Protein AF-A0AAE1K941-F1 (afdb_monomer_lite)

Secondary structure (DSSP, 8-state):
--------------------S------PPPHHHHHHH-TT----------S-HHHHHHHHHHH--S--EEE----SS--HHHHHHHHHHHHHHHHTTPEEEEES-TTHHHHHHHHHHTTT-GGGEEEE--

Structure (mmCIF, N/CA/C/O backbone):
data_AF-A0AAE1K941-F1
#
_entry.id   AF-A0AAE1K941-F1
#
loop_
_atom_site.group_PDB
_atom_site.id
_atom_site.type_symbol
_atom_site.label_atom_id
_atom_site.label_alt_id
_atom_site.label_comp_id
_atom_site.label_asym_id
_atom_site.label_entity_id
_atom_site.label_seq_id
_atom_site.pdbx_PDB_ins_code
_atom_site.Cartn_x
_atom_site.Cartn_y
_atom_site.Cartn_z
_atom_site.occupancy
_atom_site.B_iso_or_equiv
_atom_site.auth_seq_id
_atom_site.auth_comp_id
_atom_site.auth_asym_id
_atom_site.auth_atom_id
_atom_site.pdbx_PDB_model_num
ATOM 1 N N . MET A 1 1 ? -28.871 92.073 0.047 1.00 43.16 1 MET A N 1
ATOM 2 C CA . MET A 1 1 ? -28.233 91.173 -0.943 1.00 43.16 1 MET A CA 1
ATOM 3 C C . MET A 1 1 ? -26.778 90.947 -0.542 1.00 43.16 1 MET A C 1
ATOM 5 O O . MET A 1 1 ? -26.104 91.928 -0.266 1.00 43.16 1 MET A O 1
ATOM 9 N N . ARG A 1 2 ? -26.334 89.678 -0.524 1.00 42.19 2 ARG A N 1
ATOM 10 C CA . ARG A 1 2 ? -25.015 89.143 -0.101 1.00 42.19 2 ARG A CA 1
ATOM 11 C C . ARG A 1 2 ? -24.672 89.184 1.396 1.00 42.19 2 ARG A C 1
ATOM 13 O O . ARG A 1 2 ? -24.664 90.246 2.006 1.00 42.19 2 ARG A O 1
ATOM 20 N N . ARG A 1 3 ? -24.312 87.999 1.903 1.00 35.25 3 ARG A N 1
ATOM 21 C CA . ARG A 1 3 ? -23.377 87.612 2.989 1.00 35.25 3 ARG A CA 1
ATOM 22 C C . ARG A 1 3 ? -23.740 86.161 3.337 1.00 35.25 3 ARG A C 1
ATOM 24 O O . ARG A 1 3 ? -24.915 85.836 3.295 1.00 35.25 3 ARG A O 1
ATOM 31 N N . HIS A 1 4 ? -22.879 85.230 3.695 1.00 41.41 4 HIS A N 1
ATOM 32 C CA . HIS A 1 4 ? -21.437 85.027 3.687 1.00 41.41 4 HIS A CA 1
ATOM 33 C C . HIS A 1 4 ? -21.342 83.511 3.966 1.00 41.41 4 HIS A C 1
ATOM 35 O O . HIS A 1 4 ? -22.164 82.988 4.718 1.00 41.41 4 HIS A O 1
ATOM 41 N N . GLN A 1 5 ? -20.438 82.786 3.313 1.00 44.25 5 GLN A N 1
ATOM 42 C CA . GLN A 1 5 ? -20.198 81.381 3.651 1.00 44.25 5 GLN A CA 1
ATOM 43 C C . GLN A 1 5 ? -19.619 81.300 5.067 1.00 44.25 5 GLN A C 1
ATOM 45 O O . GLN A 1 5 ? -18.664 82.019 5.349 1.00 44.25 5 GLN A O 1
ATOM 50 N N . ASP A 1 6 ? -20.153 80.398 5.892 1.00 35.78 6 ASP A N 1
ATOM 51 C CA . ASP A 1 6 ? -19.529 79.933 7.131 1.00 35.78 6 ASP A CA 1
ATOM 52 C C . ASP A 1 6 ? -19.632 78.403 7.207 1.00 35.78 6 ASP A C 1
ATOM 54 O O . ASP A 1 6 ? -20.709 77.815 7.096 1.00 35.78 6 ASP A O 1
ATOM 58 N N . LYS A 1 7 ? -18.473 77.754 7.365 1.00 44.91 7 LYS A N 1
ATOM 59 C CA . LYS A 1 7 ? -18.355 76.330 7.706 1.00 44.91 7 LYS A CA 1
ATOM 60 C C . LYS A 1 7 ? -18.915 76.092 9.112 1.00 44.91 7 LYS A C 1
ATOM 62 O O . LYS A 1 7 ? -18.661 76.907 9.997 1.00 44.91 7 LYS A O 1
ATOM 67 N N . PRO A 1 8 ? -19.429 74.884 9.381 1.00 42.59 8 PRO A N 1
ATOM 68 C CA . PRO A 1 8 ? -19.223 74.289 10.690 1.00 42.59 8 PRO A CA 1
ATOM 69 C C . PRO A 1 8 ? -18.531 72.928 10.583 1.00 42.59 8 PRO A C 1
ATOM 71 O O . PRO A 1 8 ? -18.987 71.995 9.930 1.00 42.59 8 PRO A O 1
ATOM 74 N N . SER A 1 9 ? -17.402 72.838 11.282 1.00 42.09 9 SER A N 1
ATOM 75 C CA . SER A 1 9 ? -16.828 71.593 11.783 1.00 42.09 9 SER A CA 1
ATOM 76 C C . SER A 1 9 ? -17.785 70.983 12.807 1.00 42.09 9 SER A C 1
ATOM 78 O O . SER A 1 9 ? -18.203 71.713 13.708 1.00 42.09 9 SER A O 1
ATOM 80 N N . ARG A 1 10 ? -18.087 69.677 12.712 1.00 37.50 10 ARG A N 1
ATOM 81 C CA . ARG A 1 10 ? -18.097 68.755 13.866 1.00 37.50 10 ARG A CA 1
ATOM 82 C C . ARG A 1 10 ? -18.540 67.326 13.523 1.00 37.50 10 ARG A C 1
ATOM 84 O O . ARG A 1 10 ? -19.618 67.107 12.993 1.00 37.50 10 ARG A O 1
ATOM 91 N N . ARG A 1 11 ? -17.726 66.413 14.062 1.00 35.03 11 ARG A N 1
ATOM 92 C CA . ARG A 1 11 ? -18.077 65.157 14.740 1.00 35.03 11 ARG A CA 1
ATOM 93 C C . ARG A 1 11 ? -18.290 63.906 13.880 1.00 35.03 11 ARG A C 1
ATOM 95 O O . ARG A 1 11 ? -19.308 63.687 13.243 1.00 35.03 11 ARG A O 1
ATOM 102 N N . MET A 1 12 ? -17.257 63.078 13.968 1.00 44.41 12 MET A N 1
ATOM 103 C CA . MET A 1 12 ? -17.153 61.683 13.578 1.00 44.41 12 MET A CA 1
ATOM 104 C C . MET A 1 12 ? -17.991 60.842 14.546 1.00 44.41 12 MET A C 1
ATOM 106 O O . MET A 1 12 ? -17.542 60.595 15.653 1.00 44.41 12 MET A O 1
ATOM 110 N N . GLU A 1 13 ? -19.211 60.479 14.165 1.00 39.69 13 GLU A N 1
ATOM 111 C CA . GLU A 1 13 ? -20.088 59.544 14.885 1.00 39.69 13 GLU A CA 1
ATOM 112 C C . GLU A 1 13 ? -21.180 59.110 13.890 1.00 39.69 13 GLU A C 1
ATOM 114 O O . GLU A 1 13 ? -22.054 59.907 13.562 1.00 39.69 13 GLU A O 1
ATOM 119 N N . ASN A 1 14 ? -21.038 57.902 13.326 1.00 36.97 14 ASN A N 1
ATOM 120 C CA . ASN A 1 14 ? -22.095 56.997 12.827 1.00 36.97 14 ASN A CA 1
ATOM 121 C C . ASN A 1 14 ? -21.535 56.025 11.776 1.00 36.97 14 ASN A C 1
ATOM 123 O O . ASN A 1 14 ? -21.852 56.093 10.593 1.00 36.97 14 ASN A O 1
ATOM 127 N N . VAL A 1 15 ? -20.718 55.077 12.238 1.00 36.75 15 VAL A N 1
ATOM 128 C CA . VAL A 1 15 ? -20.588 53.756 11.599 1.00 36.75 15 VAL A CA 1
ATOM 129 C C . VAL A 1 15 ? -20.836 52.710 12.686 1.00 36.75 15 VAL A C 1
ATOM 131 O O . VAL A 1 15 ? -19.992 51.891 13.020 1.00 36.75 15 VAL A O 1
ATOM 134 N N . VAL A 1 16 ? -21.996 52.816 13.330 1.00 42.72 16 VAL A N 1
ATOM 135 C CA . VAL A 1 16 ? -22.548 51.784 14.209 1.00 42.72 16 VAL A CA 1
ATOM 136 C C . VAL A 1 16 ? -23.970 51.583 13.732 1.00 42.72 16 VAL A C 1
ATOM 138 O O . VAL A 1 16 ? -24.828 52.400 14.039 1.00 42.72 16 VAL A O 1
ATOM 141 N N . SER A 1 17 ? -24.174 50.571 12.891 1.00 40.84 17 SER A N 1
ATOM 142 C CA . SER A 1 17 ? -25.454 49.883 12.663 1.00 40.84 17 SER A CA 1
ATOM 143 C C . SER A 1 17 ? -25.403 49.163 11.318 1.00 40.84 17 SER A C 1
ATOM 145 O O . SER A 1 17 ? -26.001 49.626 10.348 1.00 40.84 17 SER A O 1
ATOM 147 N N . MET A 1 18 ? -24.698 48.031 11.247 1.00 35.81 18 MET A N 1
ATOM 148 C CA . MET A 1 18 ? -25.040 47.003 10.257 1.00 35.81 18 MET A CA 1
ATOM 149 C C . MET A 1 18 ? -24.426 45.635 10.572 1.00 35.81 18 MET A C 1
ATOM 151 O O . MET A 1 18 ? -23.920 44.972 9.685 1.00 35.81 18 MET A O 1
ATOM 155 N N . PHE A 1 19 ? -24.471 45.188 11.827 1.00 35.81 19 PHE A N 1
ATOM 156 C CA . PHE A 1 19 ? -24.254 43.769 12.118 1.00 35.81 19 PHE A CA 1
ATOM 157 C C . PHE A 1 19 ? -25.244 43.324 13.180 1.00 35.81 19 PHE A C 1
ATOM 159 O O . PHE A 1 19 ? -25.046 43.509 14.376 1.00 35.81 19 PHE A O 1
ATOM 166 N N . GLY A 1 20 ? -26.353 42.789 12.695 1.00 36.34 20 GLY A N 1
ATOM 167 C CA . GLY A 1 20 ? -27.282 41.997 13.470 1.00 36.34 20 GLY A CA 1
ATOM 168 C C . GLY A 1 20 ? -27.936 41.023 12.511 1.00 36.34 20 GLY A C 1
ATOM 169 O O . GLY A 1 20 ? -28.738 41.462 11.696 1.00 36.34 20 GLY A O 1
ATOM 170 N N . SER A 1 21 ? -27.513 39.759 12.576 1.00 39.59 21 SER A N 1
ATOM 171 C CA . SER A 1 21 ? -28.349 38.567 12.398 1.00 39.59 21 SER A CA 1
ATOM 172 C C . SER A 1 21 ? -27.489 37.309 12.568 1.00 39.59 21 SER A C 1
ATOM 174 O O . SER A 1 21 ? -26.814 36.882 11.641 1.00 39.59 21 SER A O 1
ATOM 176 N N . ASP A 1 22 ? -27.526 36.765 13.785 1.00 45.25 22 ASP A N 1
ATOM 177 C CA . ASP A 1 22 ? -27.452 35.342 14.136 1.00 45.25 22 ASP A CA 1
ATOM 178 C C . ASP A 1 22 ? -26.503 34.454 13.325 1.00 45.25 22 ASP A C 1
ATOM 180 O O . ASP A 1 22 ? -26.904 33.546 12.597 1.00 45.25 22 ASP A O 1
ATOM 184 N N . GLU A 1 23 ? -25.211 34.652 13.548 1.00 45.09 23 GLU A N 1
ATOM 185 C CA . GLU A 1 23 ? -24.201 33.660 13.209 1.00 45.09 23 GLU A CA 1
ATOM 186 C C . GLU A 1 23 ? -24.122 32.684 14.386 1.00 45.09 23 GLU A C 1
ATOM 188 O O . GLU A 1 23 ? -23.398 32.912 15.358 1.00 45.09 23 GLU A O 1
ATOM 193 N N . VAL A 1 24 ? -24.890 31.591 14.334 1.00 49.41 24 VAL A N 1
ATOM 194 C CA . VAL A 1 24 ? -24.575 30.404 15.142 1.00 49.41 24 VAL A CA 1
ATOM 195 C C . VAL A 1 24 ? -23.255 29.870 14.590 1.00 49.41 24 VAL A C 1
ATOM 197 O O . VAL A 1 24 ? -23.219 29.052 13.673 1.00 49.41 24 VAL A O 1
ATOM 200 N N . GLY A 1 25 ? -22.162 30.456 15.074 1.00 45.06 25 GLY A N 1
ATOM 201 C CA . GLY A 1 25 ? -20.814 30.207 14.603 1.00 45.06 25 GLY A CA 1
ATOM 202 C C . GLY A 1 25 ? -20.436 28.760 14.858 1.00 45.06 25 GLY A C 1
ATOM 203 O O . GLY A 1 25 ? -20.196 28.364 15.997 1.00 45.06 25 GLY A O 1
ATOM 204 N N . ILE A 1 26 ? -20.345 27.974 13.790 1.00 55.41 26 ILE A N 1
ATOM 205 C CA . ILE A 1 26 ? -19.620 26.709 13.818 1.00 55.41 26 ILE A CA 1
ATOM 206 C C . ILE A 1 26 ? -18.141 27.084 13.964 1.00 55.41 26 ILE A C 1
ATOM 208 O O . ILE A 1 26 ? -17.462 27.398 12.986 1.00 55.41 26 ILE A O 1
ATOM 212 N N . GLN A 1 27 ? -17.650 27.135 15.203 1.00 53.19 27 GLN A N 1
ATOM 213 C CA . GLN A 1 27 ? -16.229 27.316 15.475 1.00 53.19 27 GLN A CA 1
ATOM 214 C C . GLN A 1 27 ? -15.507 26.019 15.130 1.00 53.19 27 GLN A C 1
ATOM 216 O O . GLN A 1 27 ? -15.572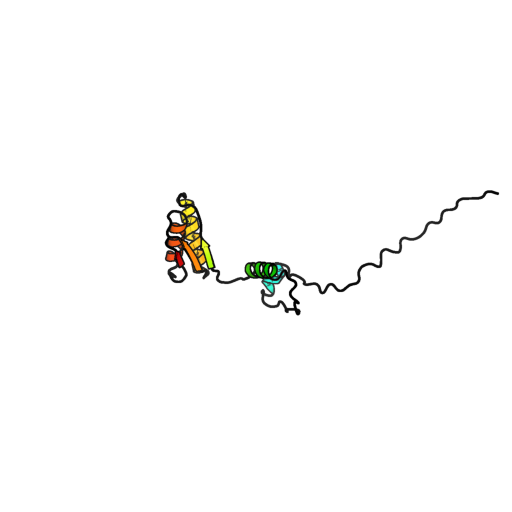 25.038 15.864 1.00 53.19 27 GLN A O 1
ATOM 221 N N . ILE A 1 28 ? -14.826 26.020 13.984 1.00 58.84 28 ILE A N 1
ATOM 222 C CA . ILE A 1 28 ? -13.925 24.934 13.613 1.00 58.84 28 ILE A CA 1
ATOM 223 C C . ILE A 1 28 ? -12.733 24.993 14.577 1.00 58.84 28 ILE A C 1
ATOM 225 O O . ILE A 1 28 ? -12.037 26.017 14.604 1.00 58.84 28 ILE A O 1
ATOM 229 N N . PRO A 1 29 ? -12.486 23.938 15.372 1.00 62.56 29 PRO A N 1
ATOM 230 C CA . PRO A 1 29 ? -11.378 23.930 16.307 1.00 62.56 29 PRO A CA 1
ATOM 231 C C . PRO A 1 29 ? -10.060 24.035 15.545 1.00 62.56 29 PRO A C 1
ATOM 233 O O . PRO A 1 29 ? -9.849 23.432 14.489 1.00 62.56 29 PRO A O 1
ATOM 236 N N . THR A 1 30 ? -9.149 24.823 16.097 1.00 73.19 30 THR A N 1
ATOM 237 C CA . THR A 1 30 ? -7.793 24.937 15.561 1.00 73.19 30 THR A CA 1
ATOM 238 C C . THR A 1 30 ? -7.059 23.600 15.693 1.00 73.19 30 THR A C 1
ATOM 240 O O . THR A 1 30 ? -7.356 22.799 16.582 1.00 73.19 30 THR A O 1
ATOM 243 N N . GLN A 1 31 ? -6.058 23.347 14.838 1.00 60.16 31 GLN A N 1
ATOM 244 C CA . GLN A 1 31 ? -5.297 22.087 14.885 1.00 60.16 31 GLN A CA 1
ATOM 245 C C . GLN A 1 31 ? -4.732 21.795 16.285 1.00 60.16 31 GLN A C 1
ATOM 247 O O . GLN A 1 31 ? -4.738 20.644 16.711 1.00 60.16 31 GLN A O 1
ATOM 252 N N . ALA A 1 32 ? -4.327 22.826 17.035 1.00 61.94 32 ALA A N 1
ATOM 253 C CA . ALA A 1 32 ? -3.851 22.673 18.409 1.00 61.94 32 ALA A CA 1
ATOM 254 C C . ALA A 1 32 ? -4.941 22.170 19.378 1.00 61.94 32 ALA A C 1
ATOM 256 O O . ALA A 1 32 ? -4.649 21.342 20.236 1.00 61.94 32 ALA A O 1
ATOM 257 N N . GLN A 1 33 ? -6.191 22.618 19.221 1.00 53.28 33 GLN A N 1
ATOM 258 C CA . GLN A 1 33 ? -7.323 22.195 20.058 1.00 53.28 33 GLN A CA 1
ATOM 259 C C . GLN A 1 33 ? -7.725 20.743 19.768 1.00 53.28 33 GLN A C 1
ATOM 261 O O . GLN A 1 33 ? -7.926 19.962 20.694 1.00 53.28 33 GLN A O 1
ATOM 266 N N . SER A 1 34 ? -7.705 20.334 18.494 1.00 62.84 34 SER A N 1
ATOM 267 C CA . SER A 1 34 ? -8.053 18.961 18.088 1.00 62.84 34 SER A CA 1
ATOM 268 C C . SER A 1 34 ? -7.129 17.875 18.664 1.00 62.84 34 SER A C 1
ATOM 270 O O . SER A 1 34 ? -7.550 16.734 18.845 1.00 62.84 34 SER A O 1
ATOM 272 N N . VAL A 1 35 ? -5.876 18.231 18.970 1.00 62.31 35 VAL A N 1
ATOM 273 C CA . VAL A 1 35 ? -4.867 17.320 19.535 1.00 62.31 35 VAL A CA 1
ATOM 274 C C . VAL A 1 35 ? -5.031 17.157 21.049 1.00 62.31 35 VAL A C 1
ATOM 276 O O . VAL A 1 35 ? -4.713 16.097 21.580 1.00 62.31 35 VAL A O 1
ATOM 279 N N . VAL A 1 36 ? -5.517 18.190 21.744 1.00 60.12 36 VAL A N 1
ATOM 280 C CA . VAL A 1 36 ? -5.644 18.205 23.212 1.00 60.12 36 VAL A CA 1
ATOM 281 C C . VAL A 1 36 ? -6.967 17.600 23.674 1.00 60.12 36 VAL A C 1
ATOM 283 O O . VAL A 1 36 ? -6.984 16.847 24.643 1.00 60.12 36 VAL A O 1
ATOM 286 N N . GLU A 1 37 ? -8.063 17.912 22.985 1.00 59.47 37 GLU A N 1
ATOM 287 C CA . GLU A 1 37 ? -9.417 17.526 23.412 1.00 59.47 37 GLU A CA 1
ATOM 288 C C . GLU A 1 37 ? -9.869 16.187 22.805 1.00 59.47 37 GLU A C 1
ATOM 290 O O . GLU A 1 37 ? -10.803 15.555 23.296 1.00 59.47 37 GLU A O 1
ATOM 295 N N . GLY A 1 38 ? -9.159 15.701 21.781 1.00 54.19 38 GLY A N 1
ATOM 296 C CA . GLY A 1 38 ? -9.570 14.543 20.995 1.00 54.19 38 GLY A CA 1
ATOM 297 C C . GLY A 1 38 ? -10.759 14.880 20.091 1.00 54.19 38 GLY A C 1
ATOM 298 O O . GLY A 1 38 ? -11.617 15.695 20.411 1.00 54.19 38 GLY A O 1
ATOM 299 N N . SER A 1 39 ? -10.831 14.249 18.921 1.00 58.66 39 SER A N 1
ATOM 300 C CA . SER A 1 39 ? -11.810 14.563 17.863 1.00 58.66 39 SER A CA 1
ATOM 301 C C . SER A 1 39 ? -13.272 14.179 18.188 1.00 58.66 39 SER A C 1
ATOM 303 O O . SER A 1 39 ? -14.066 13.988 17.273 1.00 58.66 39 SER A O 1
ATOM 305 N N . GLY A 1 40 ? -13.615 13.985 19.467 1.00 52.09 40 GLY A N 1
ATOM 306 C CA . GLY A 1 40 ? -14.823 13.287 19.917 1.00 52.09 40 GLY A CA 1
ATOM 307 C C . GLY A 1 40 ? -16.026 14.155 20.296 1.00 52.09 40 GLY A C 1
ATOM 308 O O . GLY A 1 40 ? -17.138 13.636 20.286 1.00 52.09 40 GLY A O 1
ATOM 309 N N . GLU A 1 41 ? -15.862 15.445 20.600 1.00 50.56 41 GLU A N 1
ATOM 310 C CA . GLU A 1 41 ? -16.987 16.324 20.963 1.00 50.56 41 GLU A CA 1
ATOM 311 C C . GLU A 1 41 ? -17.260 17.368 19.880 1.00 50.56 41 GLU A C 1
ATOM 313 O O . GLU A 1 41 ? -16.910 18.539 19.988 1.00 50.56 41 GLU A O 1
ATOM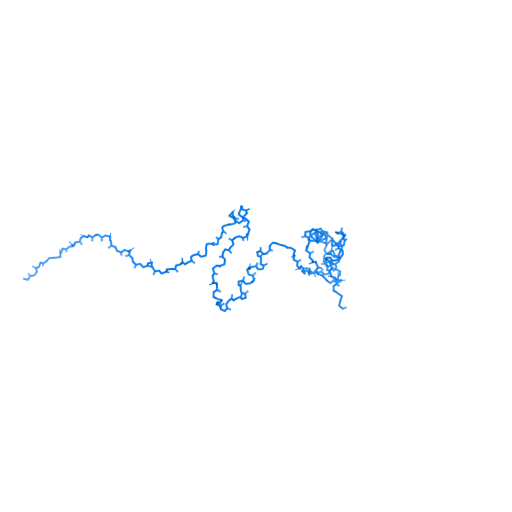 318 N N . VAL A 1 42 ? -17.945 16.943 18.820 1.00 53.56 42 VAL A N 1
ATOM 319 C CA . VAL A 1 42 ? -18.709 17.870 17.982 1.00 53.56 42 VAL A CA 1
ATOM 320 C C . VAL A 1 42 ? -20.175 17.641 18.327 1.00 53.56 42 VAL A C 1
ATOM 322 O O . VAL A 1 42 ? -20.786 16.676 17.871 1.00 53.56 42 VAL A O 1
ATOM 325 N N . LEU A 1 43 ? -20.731 18.493 19.194 1.00 53.28 43 LEU A N 1
ATOM 326 C CA . LEU A 1 43 ? -22.170 18.525 19.453 1.00 53.28 43 LEU A CA 1
ATOM 327 C C . LEU A 1 43 ? -22.870 18.849 18.131 1.00 53.28 43 LEU A C 1
ATOM 329 O O . LEU A 1 43 ? -22.803 19.977 17.643 1.00 53.28 43 LEU A O 1
ATOM 333 N N . ALA A 1 44 ? -23.501 17.837 17.537 1.00 49.69 44 ALA A N 1
ATOM 334 C CA . ALA A 1 44 ? -24.298 17.981 16.333 1.00 49.69 44 ALA A CA 1
ATOM 335 C C . ALA A 1 44 ? -25.492 18.893 16.645 1.00 49.69 44 ALA A C 1
ATOM 337 O O . ALA A 1 44 ? -26.510 18.448 17.177 1.00 49.69 44 ALA A O 1
ATOM 338 N N . SER A 1 45 ? -25.359 20.186 16.339 1.00 52.72 45 SER A N 1
ATOM 339 C CA . SER A 1 45 ? -26.531 21.026 16.138 1.00 52.72 45 SER A CA 1
ATOM 340 C C . SER A 1 45 ? -27.343 20.423 14.992 1.00 52.72 45 SER A C 1
ATOM 342 O O . SER A 1 45 ? -26.786 19.810 14.078 1.00 52.72 45 SER A O 1
ATOM 344 N N . GLU A 1 46 ? -28.666 20.522 15.089 1.00 54.66 46 GLU A N 1
ATOM 345 C CA . GLU A 1 46 ? -29.613 19.923 14.151 1.00 54.66 46 GLU A CA 1
ATOM 346 C C . GLU A 1 46 ? -29.392 20.494 12.740 1.00 54.66 46 GLU A C 1
ATOM 348 O O . GLU A 1 46 ? -29.927 21.533 12.350 1.00 54.66 46 GLU A O 1
ATOM 353 N N . PHE A 1 47 ? -28.515 19.828 11.989 1.00 52.88 47 PHE A N 1
ATOM 354 C CA . PHE A 1 47 ? -28.136 20.199 10.640 1.00 52.88 47 PHE A CA 1
ATOM 355 C C . PHE A 1 47 ? -29.297 19.854 9.718 1.00 52.88 47 PHE A C 1
ATOM 357 O O . PHE A 1 47 ? -29.566 18.687 9.442 1.00 52.88 47 PHE A O 1
ATOM 364 N N . LYS A 1 48 ? -30.006 20.878 9.241 1.00 51.38 48 LYS A N 1
ATOM 365 C CA . LYS A 1 48 ? -30.978 20.731 8.159 1.00 51.38 48 LYS A CA 1
ATOM 366 C C . LYS A 1 48 ? -30.177 20.614 6.857 1.00 51.38 48 LYS A C 1
ATOM 368 O O . LYS A 1 48 ? -29.592 21.620 6.454 1.00 51.38 48 LYS A O 1
ATOM 373 N N . PRO A 1 49 ? -30.094 19.434 6.214 1.00 49.94 49 PRO A N 1
ATOM 374 C CA . PRO A 1 49 ? -29.177 19.260 5.101 1.00 49.94 49 PRO A CA 1
ATOM 375 C C . PRO A 1 49 ? -29.659 20.076 3.903 1.00 49.94 49 PRO A C 1
ATOM 377 O O . PRO A 1 49 ? -30.686 19.785 3.290 1.00 49.94 49 PRO A O 1
ATOM 380 N N . ALA A 1 50 ? -28.914 21.139 3.607 1.00 61.91 50 ALA A N 1
ATOM 381 C CA . ALA A 1 50 ? -28.909 21.785 2.306 1.00 61.91 50 ALA A CA 1
ATOM 382 C C . ALA A 1 50 ? -28.291 20.812 1.275 1.00 61.91 50 ALA A C 1
ATOM 384 O O . ALA A 1 50 ? -27.538 19.922 1.672 1.00 61.91 50 ALA A O 1
ATOM 385 N N . PRO A 1 51 ? -28.592 20.948 -0.029 1.00 60.88 51 PRO A N 1
ATOM 386 C CA . PRO A 1 51 ? -28.253 19.962 -1.066 1.00 60.88 51 PRO A CA 1
ATOM 387 C C . PRO A 1 51 ? -26.748 19.704 -1.307 1.00 60.88 51 PRO A C 1
ATOM 389 O O . PRO A 1 51 ? -26.423 18.877 -2.150 1.00 60.88 51 PRO A O 1
ATOM 392 N N . ASP A 1 52 ? -25.845 20.302 -0.526 1.00 60.47 52 ASP A N 1
ATOM 393 C CA . ASP A 1 52 ? -24.398 20.023 -0.511 1.00 60.47 52 ASP A CA 1
ATOM 394 C C . ASP A 1 52 ? -24.016 18.936 0.517 1.00 60.47 52 ASP A C 1
ATOM 396 O O . ASP A 1 52 ? -22.980 19.000 1.184 1.00 60.47 52 ASP A O 1
ATOM 400 N N . VAL A 1 53 ? -24.873 17.924 0.676 1.00 65.12 53 VAL A N 1
ATOM 401 C CA . VAL A 1 53 ? -24.631 16.779 1.573 1.00 65.12 53 VAL A CA 1
ATOM 402 C C . VAL A 1 53 ? -23.394 15.977 1.150 1.00 65.12 53 VAL A C 1
ATOM 404 O O . VAL A 1 53 ? -22.658 15.505 2.013 1.00 65.12 53 VAL A O 1
ATOM 407 N N . ASP A 1 54 ? -23.111 15.896 -0.154 1.00 78.00 54 ASP A N 1
ATOM 408 C CA . ASP A 1 54 ? -21.960 15.153 -0.687 1.00 78.00 54 ASP A CA 1
ATOM 409 C C . ASP A 1 54 ? -20.616 15.787 -0.294 1.00 78.00 54 ASP A C 1
ATOM 411 O O . ASP A 1 54 ? -19.697 15.084 0.124 1.00 78.00 54 ASP A O 1
ATOM 415 N N . TYR A 1 55 ? -20.499 17.119 -0.337 1.00 83.25 55 TYR A N 1
ATOM 416 C CA . TYR A 1 55 ? -19.236 17.801 -0.034 1.00 83.25 55 TYR A CA 1
ATOM 417 C C . TYR A 1 55 ? -18.843 17.679 1.445 1.00 83.25 55 TYR A C 1
ATOM 419 O O . TYR A 1 55 ? -17.686 17.414 1.776 1.00 83.25 55 TYR A O 1
ATOM 427 N N . LEU A 1 56 ? -19.807 17.830 2.360 1.00 83.12 56 LEU A N 1
ATOM 428 C CA . LEU A 1 56 ? -19.544 17.644 3.790 1.00 83.12 56 LEU A CA 1
ATOM 429 C C . LEU A 1 56 ? -19.139 16.201 4.103 1.00 83.12 56 LEU A C 1
ATOM 431 O O . LEU A 1 56 ? -18.244 15.979 4.919 1.00 83.12 56 LEU A O 1
ATOM 435 N N . GLN A 1 57 ? -19.748 15.228 3.427 1.00 81.62 57 GLN A N 1
ATOM 436 C CA . GLN A 1 57 ? -19.393 13.820 3.568 1.00 81.62 57 GLN A CA 1
ATOM 437 C C . GLN A 1 57 ? -17.945 13.553 3.121 1.00 81.62 57 GLN A C 1
ATOM 439 O O . GLN A 1 57 ? -17.210 12.844 3.813 1.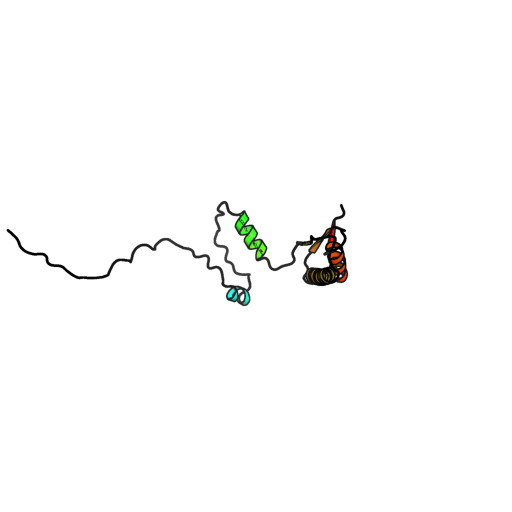00 81.62 57 GLN A O 1
ATOM 444 N N . GLU A 1 58 ? -17.504 14.158 2.013 1.00 81.62 58 GLU A N 1
ATOM 445 C CA . GLU A 1 58 ? -16.117 14.076 1.539 1.00 81.62 58 GLU A CA 1
ATOM 446 C C . GLU A 1 58 ? -15.122 14.681 2.539 1.00 81.62 58 GLU A C 1
ATOM 448 O O . GLU A 1 58 ? -14.101 14.061 2.855 1.00 81.62 58 GLU A O 1
ATOM 453 N N . LEU A 1 59 ? -15.425 15.859 3.094 1.00 85.62 59 LEU A N 1
ATOM 454 C CA . LEU A 1 59 ? -14.570 16.498 4.098 1.00 85.62 59 LEU A CA 1
ATOM 455 C C . LEU A 1 59 ? -14.467 15.668 5.383 1.00 85.62 59 LEU A C 1
ATOM 457 O O . LEU A 1 59 ? -13.374 15.511 5.936 1.00 85.62 59 LEU A O 1
ATOM 461 N N . LEU A 1 60 ? -15.580 15.091 5.839 1.00 82.38 60 LEU A N 1
ATOM 462 C CA . LEU A 1 60 ? -15.597 14.195 6.995 1.00 82.38 60 LEU A CA 1
ATOM 463 C C . LEU A 1 60 ? -14.779 12.921 6.733 1.00 82.38 60 LEU A C 1
ATOM 465 O O . LEU A 1 60 ? -14.046 12.471 7.615 1.00 82.38 60 LEU A O 1
ATOM 469 N N . ALA A 1 61 ? -14.823 12.372 5.516 1.00 79.69 61 ALA A N 1
ATOM 470 C CA . ALA A 1 61 ? -14.043 11.193 5.134 1.00 79.69 61 ALA A CA 1
ATOM 471 C C . ALA A 1 61 ? -12.517 11.431 5.129 1.00 79.69 61 ALA A C 1
ATOM 473 O O . ALA A 1 61 ? -11.742 10.483 5.286 1.00 79.69 61 ALA A O 1
ATOM 474 N N . ILE A 1 62 ? -12.061 12.679 4.968 1.00 81.56 62 ILE A N 1
ATOM 475 C CA . ILE A 1 62 ? -10.639 13.052 5.087 1.00 81.56 62 ILE A CA 1
ATOM 476 C C . ILE A 1 62 ? -10.190 13.050 6.551 1.00 81.56 62 ILE A C 1
ATOM 478 O O . ILE A 1 62 ? -9.066 12.641 6.845 1.00 81.56 62 ILE A O 1
ATOM 482 N N . GLN A 1 63 ? -11.055 13.497 7.462 1.00 80.94 63 GLN A N 1
ATOM 483 C CA . GLN A 1 63 ? -10.731 13.627 8.884 1.00 80.94 63 GLN A CA 1
ATOM 484 C C . GLN A 1 63 ? -10.796 12.305 9.656 1.00 80.94 63 GLN A C 1
ATOM 486 O O . GLN A 1 63 ? -10.296 12.236 10.779 1.00 80.94 63 GLN A O 1
ATOM 491 N N . GLN A 1 64 ? -11.377 11.250 9.076 1.00 74.81 64 GLN A N 1
ATOM 492 C CA . GLN A 1 64 ? -11.448 9.938 9.716 1.00 74.81 64 GLN A CA 1
ATOM 493 C C . GLN A 1 64 ? -10.049 9.356 9.961 1.00 74.81 64 GLN A C 1
ATOM 495 O O . GLN A 1 64 ? -9.363 8.886 9.052 1.00 74.81 64 GLN A O 1
ATOM 500 N N . GLN A 1 65 ? -9.646 9.363 11.232 1.00 73.50 65 GLN A N 1
ATOM 501 C CA . GLN A 1 65 ? -8.450 8.688 11.718 1.00 73.50 65 GLN A CA 1
ATOM 502 C C . GLN A 1 65 ? -8.809 7.229 12.021 1.00 73.50 65 GLN A C 1
ATOM 504 O O . GLN A 1 65 ? -9.482 6.929 13.003 1.00 73.50 65 GLN A O 1
ATOM 509 N N . GLY A 1 66 ? -8.398 6.309 11.153 1.00 85.94 66 GLY A N 1
ATOM 510 C CA . GLY A 1 66 ? -8.657 4.883 11.324 1.00 85.94 66 GLY A CA 1
ATOM 511 C C . GLY A 1 66 ? -8.162 4.054 10.140 1.00 85.94 66 GLY A C 1
ATOM 512 O O . GLY A 1 66 ? -7.668 4.622 9.166 1.00 85.94 66 GLY A O 1
ATOM 513 N N . PRO A 1 67 ? -8.278 2.716 10.212 1.00 92.44 67 PRO A N 1
ATOM 514 C CA . PRO A 1 67 ? -7.991 1.819 9.097 1.00 92.44 67 PRO A CA 1
ATOM 515 C C . PRO A 1 67 ? -8.714 2.236 7.812 1.00 92.44 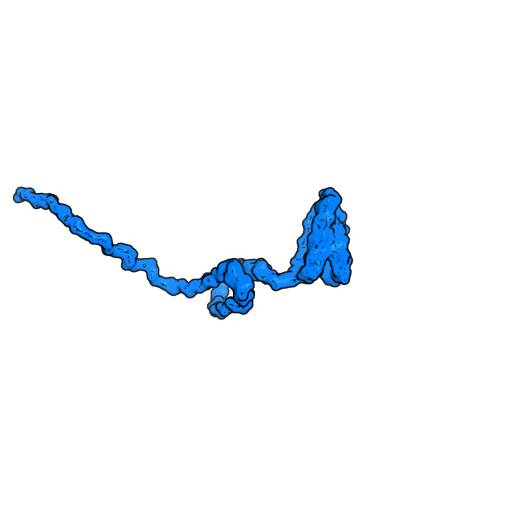67 PRO A C 1
ATOM 517 O O . PRO A 1 67 ? -9.933 2.403 7.814 1.00 92.44 67 PRO A O 1
ATOM 520 N N . ARG A 1 68 ? -7.979 2.375 6.706 1.00 92.44 68 ARG A N 1
ATOM 521 C CA . ARG A 1 68 ? -8.538 2.744 5.396 1.00 92.44 68 ARG A CA 1
ATOM 522 C C . ARG A 1 68 ? -8.357 1.624 4.380 1.00 92.44 68 ARG A C 1
ATOM 524 O O . ARG A 1 68 ? -7.427 0.825 4.472 1.00 92.44 68 ARG A O 1
ATOM 531 N N . ALA A 1 69 ? -9.226 1.615 3.375 1.00 95.25 69 ALA A N 1
ATOM 532 C CA . ALA A 1 69 ? -9.020 0.870 2.141 1.00 95.25 69 ALA A CA 1
ATOM 533 C C . ALA A 1 69 ? -8.206 1.737 1.166 1.00 95.25 69 ALA A C 1
ATOM 535 O O . ALA A 1 69 ? -8.646 2.821 0.787 1.00 95.25 69 ALA A O 1
ATOM 536 N N . ILE A 1 70 ? -7.012 1.282 0.785 1.00 95.88 70 ILE A N 1
ATOM 537 C CA . ILE A 1 70 ? -6.047 2.050 -0.012 1.00 95.88 70 ILE A CA 1
ATOM 538 C C . ILE A 1 70 ? -5.757 1.315 -1.320 1.00 95.88 70 ILE A C 1
ATOM 540 O O . ILE A 1 70 ? -5.276 0.185 -1.308 1.00 95.88 70 ILE A O 1
ATOM 544 N N . GLY A 1 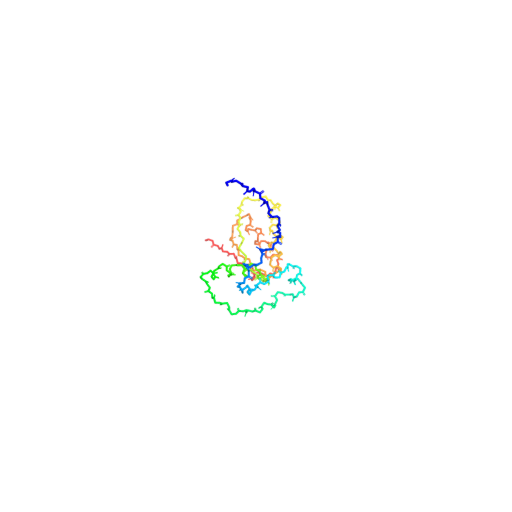71 ? -6.001 1.975 -2.452 1.00 97.25 71 GLY A N 1
ATOM 545 C CA . GLY A 1 71 ? -5.604 1.490 -3.774 1.00 97.25 71 GLY A CA 1
ATOM 546 C C . GLY A 1 71 ? -4.203 1.966 -4.162 1.00 97.25 71 GLY A C 1
ATOM 547 O O . GLY A 1 71 ? -3.949 3.169 -4.176 1.00 97.25 71 GLY A O 1
ATOM 548 N N . PHE A 1 72 ? -3.307 1.046 -4.520 1.00 97.00 72 PHE A N 1
ATOM 549 C CA . PHE A 1 72 ? -1.991 1.364 -5.078 1.00 97.00 72 PHE A CA 1
ATOM 550 C C . PHE A 1 72 ? -1.956 1.146 -6.592 1.00 97.00 72 PHE A C 1
ATOM 552 O O . PHE A 1 72 ? -2.166 0.030 -7.082 1.00 97.00 72 PHE A O 1
ATOM 559 N N . PHE A 1 73 ? -1.585 2.205 -7.312 1.00 96.00 73 PHE A N 1
ATOM 560 C CA . PHE A 1 73 ? -1.425 2.226 -8.764 1.00 96.00 73 PHE A CA 1
ATOM 561 C C . PHE A 1 73 ? -0.078 2.849 -9.138 1.00 96.00 73 PHE A C 1
ATOM 563 O O . PHE A 1 73 ? 0.419 3.736 -8.444 1.00 96.00 73 PHE A O 1
ATOM 570 N N . GLY A 1 74 ? 0.516 2.411 -10.246 1.00 95.69 74 GLY A N 1
ATOM 571 C CA . GLY A 1 74 ? 1.771 2.983 -10.716 1.00 95.69 74 GLY A CA 1
ATOM 572 C C . GLY A 1 74 ? 2.288 2.375 -12.013 1.00 95.69 74 GLY A C 1
ATOM 573 O O . GLY A 1 74 ? 1.573 1.683 -12.738 1.00 95.69 74 GLY A O 1
ATOM 574 N N . THR A 1 75 ? 3.551 2.674 -12.316 1.00 96.25 75 THR A N 1
ATOM 575 C CA . THR A 1 75 ? 4.229 2.234 -13.540 1.00 96.25 75 THR A CA 1
ATOM 576 C C . THR A 1 75 ? 4.783 0.816 -13.402 1.00 96.25 75 THR A C 1
ATOM 578 O O . THR A 1 75 ? 5.271 0.396 -12.350 1.00 96.25 75 THR A O 1
ATOM 581 N N . ARG A 1 76 ? 4.774 0.086 -14.521 1.00 95.56 76 ARG A N 1
ATOM 582 C CA . ARG A 1 76 ? 5.444 -1.217 -14.640 1.00 95.56 76 ARG A CA 1
ATOM 583 C C . ARG A 1 76 ? 6.963 -1.093 -14.759 1.00 95.56 76 ARG A C 1
ATOM 585 O O . ARG A 1 76 ? 7.673 -2.057 -14.491 1.00 95.56 76 ARG A O 1
ATOM 592 N N . ASN A 1 77 ? 7.455 0.076 -15.167 1.00 95.75 77 ASN A N 1
ATOM 593 C CA . ASN A 1 77 ? 8.870 0.337 -15.396 1.00 95.75 77 ASN A CA 1
ATOM 594 C C . ASN A 1 77 ? 9.375 1.381 -14.399 1.00 95.75 77 ASN A C 1
ATOM 596 O O . ASN A 1 77 ? 9.217 2.583 -14.614 1.00 95.75 77 ASN A O 1
ATOM 600 N N . MET A 1 78 ? 9.943 0.907 -13.292 1.00 94.06 78 MET A N 1
ATOM 601 C CA . MET A 1 78 ? 10.440 1.750 -12.212 1.00 94.06 78 MET A CA 1
ATOM 602 C C . MET A 1 78 ? 11.787 1.257 -11.697 1.00 94.06 78 MET A C 1
ATOM 604 O O . MET A 1 78 ? 11.982 0.054 -11.514 1.00 94.06 78 MET A O 1
ATOM 608 N N . GLY A 1 79 ? 12.698 2.192 -11.419 1.00 95.81 79 GLY A N 1
ATOM 609 C CA . GLY A 1 79 ? 14.005 1.886 -10.842 1.00 95.81 79 GLY A CA 1
ATOM 610 C C . GLY A 1 79 ? 13.901 1.224 -9.465 1.00 95.81 79 GLY A C 1
ATOM 611 O O . GLY A 1 79 ? 12.945 1.450 -8.723 1.00 95.81 79 GLY A O 1
ATOM 612 N N . PHE A 1 80 ? 14.911 0.425 -9.122 1.00 95.31 80 PHE A N 1
ATOM 613 C CA . PHE A 1 80 ? 14.918 -0.423 -7.927 1.00 95.31 80 PHE A CA 1
ATOM 614 C C . PHE A 1 80 ? 14.691 0.355 -6.622 1.00 95.31 80 PHE A C 1
ATOM 616 O O . PHE A 1 80 ? 13.790 0.016 -5.866 1.00 95.31 80 PHE A O 1
ATOM 623 N N . MET A 1 81 ? 15.399 1.472 -6.429 1.00 97.94 81 MET A N 1
ATOM 624 C CA . MET A 1 81 ? 15.268 2.320 -5.235 1.00 97.94 81 MET A CA 1
ATOM 625 C C . MET A 1 81 ? 13.822 2.781 -4.976 1.00 97.94 81 MET A C 1
ATOM 627 O O . MET A 1 81 ? 13.360 2.791 -3.841 1.00 97.94 81 MET A O 1
ATOM 631 N N . HIS A 1 82 ? 13.063 3.125 -6.021 1.00 97.81 82 HIS A N 1
ATOM 632 C CA . HIS A 1 82 ? 11.661 3.521 -5.853 1.00 97.81 82 HIS A CA 1
ATOM 633 C C . HIS A 1 82 ? 10.774 2.324 -5.493 1.00 97.81 82 HIS A C 1
ATOM 635 O O . HIS A 1 82 ? 9.818 2.474 -4.739 1.00 97.81 82 HIS A O 1
ATOM 641 N N . GLN A 1 83 ? 11.086 1.131 -6.007 1.00 98.00 83 GLN A N 1
ATOM 642 C CA . GLN A 1 83 ? 10.392 -0.089 -5.601 1.00 98.00 83 GLN A CA 1
ATOM 643 C C . GLN A 1 83 ? 10.655 -0.413 -4.125 1.00 98.00 83 GLN A C 1
ATOM 645 O O . GLN A 1 83 ? 9.714 -0.763 -3.425 1.00 98.00 83 GLN A O 1
ATOM 650 N N . GLU A 1 84 ? 11.883 -0.245 -3.628 1.00 98.25 84 GLU A N 1
ATOM 651 C CA . GLU A 1 84 ? 12.204 -0.446 -2.205 1.00 98.25 84 GLU A CA 1
ATOM 652 C C . GLU A 1 84 ? 11.443 0.529 -1.301 1.00 98.25 84 GLU A C 1
ATOM 654 O O . GLU A 1 84 ? 10.858 0.120 -0.299 1.00 98.25 84 GLU A O 1
ATOM 659 N N . LEU A 1 85 ? 11.375 1.810 -1.682 1.00 98.38 85 LEU A N 1
ATOM 660 C CA . LEU A 1 85 ? 10.588 2.802 -0.944 1.00 98.38 85 LEU A CA 1
ATOM 661 C C . LEU A 1 85 ? 9.106 2.418 -0.881 1.00 98.38 85 LEU A C 1
ATOM 663 O O . LEU A 1 85 ? 8.480 2.527 0.172 1.00 98.38 85 LEU A O 1
ATOM 667 N N . ILE A 1 86 ? 8.547 1.933 -1.991 1.00 98.25 86 ILE A N 1
ATOM 668 C CA . ILE A 1 86 ? 7.152 1.483 -2.042 1.00 98.25 86 ILE A CA 1
ATOM 669 C C . ILE A 1 86 ? 6.943 0.210 -1.228 1.00 98.25 86 ILE A C 1
ATOM 671 O O . ILE A 1 86 ? 5.902 0.070 -0.589 1.00 98.25 86 ILE A O 1
ATOM 675 N N . GLU A 1 87 ? 7.914 -0.698 -1.209 1.00 98.31 87 GLU A N 1
ATOM 676 C CA . GLU A 1 87 ? 7.872 -1.896 -0.375 1.00 98.31 87 GLU A CA 1
ATOM 677 C C . GLU A 1 87 ? 7.784 -1.518 1.113 1.00 98.31 87 GLU A C 1
ATOM 679 O O . GLU A 1 87 ? 6.888 -1.983 1.819 1.00 98.31 87 GLU A O 1
ATOM 684 N N . ILE A 1 88 ? 8.640 -0.596 1.572 1.00 98.44 88 ILE A N 1
ATOM 685 C CA . ILE A 1 88 ? 8.635 -0.094 2.956 1.00 98.44 88 ILE A CA 1
ATOM 686 C C . ILE A 1 88 ? 7.327 0.644 3.272 1.00 98.44 88 ILE A C 1
ATOM 688 O O . ILE A 1 88 ? 6.734 0.425 4.330 1.00 98.44 88 ILE A O 1
ATOM 692 N N . LEU A 1 89 ? 6.848 1.491 2.356 1.00 98.31 89 LEU A N 1
ATOM 693 C CA . LEU A 1 89 ? 5.584 2.210 2.519 1.00 98.31 89 LEU A CA 1
ATOM 694 C C . LEU A 1 89 ? 4.405 1.241 2.657 1.00 98.31 89 LEU A C 1
ATOM 696 O O . LEU A 1 89 ? 3.583 1.386 3.558 1.00 98.31 89 LEU A O 1
ATOM 700 N N . SER A 1 90 ? 4.335 0.234 1.790 1.00 98.19 90 SER A N 1
ATOM 701 C CA . SER A 1 90 ? 3.244 -0.746 1.782 1.00 98.19 90 SER A CA 1
ATOM 702 C C . SER A 1 90 ? 3.254 -1.591 3.052 1.00 98.19 90 SER A C 1
ATOM 704 O O . SER A 1 90 ? 2.206 -1.797 3.661 1.00 98.19 90 SER A O 1
ATOM 706 N N . TYR A 1 91 ? 4.441 -1.994 3.513 1.00 98.50 91 TYR A N 1
ATOM 707 C CA . TYR A 1 91 ? 4.611 -2.639 4.812 1.00 98.50 91 TYR A CA 1
ATOM 708 C C . TYR A 1 91 ? 4.052 -1.772 5.952 1.00 98.50 91 TYR A C 1
ATOM 710 O O . TYR A 1 91 ? 3.218 -2.232 6.734 1.00 98.50 91 TYR A O 1
ATOM 718 N N . ALA A 1 92 ? 4.447 -0.496 6.020 1.00 98.00 92 ALA A N 1
ATOM 719 C CA . ALA A 1 92 ? 3.991 0.422 7.064 1.00 98.00 92 ALA A CA 1
ATOM 720 C C . ALA A 1 92 ? 2.462 0.615 7.056 1.00 98.00 92 ALA A C 1
ATOM 722 O O . ALA A 1 92 ? 1.828 0.649 8.115 1.00 98.00 92 ALA A O 1
ATOM 723 N N . MET A 1 93 ? 1.853 0.685 5.870 1.00 97.31 93 MET A N 1
ATOM 724 C CA . MET A 1 93 ? 0.401 0.811 5.715 1.00 97.31 93 MET A CA 1
ATOM 725 C C . MET A 1 93 ? -0.349 -0.415 6.260 1.00 97.31 93 MET A C 1
ATOM 727 O O . MET A 1 93 ? -1.329 -0.250 6.987 1.00 97.31 93 MET A O 1
ATOM 731 N N . VAL A 1 94 ? 0.133 -1.635 6.000 1.00 97.88 94 VAL A N 1
ATOM 732 C CA . VAL A 1 94 ? -0.476 -2.865 6.548 1.00 97.88 94 VAL A CA 1
ATOM 733 C C . VAL A 1 94 ? -0.256 -2.983 8.060 1.00 97.88 94 VAL A C 1
ATOM 735 O O . VAL A 1 94 ? -1.155 -3.388 8.804 1.00 97.88 94 VAL A O 1
ATOM 738 N N . ILE A 1 95 ? 0.921 -2.591 8.564 1.00 97.06 95 ILE A N 1
ATOM 739 C CA . ILE A 1 95 ? 1.196 -2.574 10.009 1.00 97.06 95 ILE A CA 1
ATOM 740 C C . ILE A 1 95 ? 0.226 -1.646 10.745 1.00 97.06 95 ILE A C 1
ATOM 742 O O . ILE A 1 95 ? -0.316 -2.043 11.780 1.00 97.06 95 ILE A O 1
ATOM 746 N N . THR A 1 96 ? -0.075 -0.484 10.161 1.00 95.69 96 THR A N 1
ATOM 747 C CA . THR A 1 96 ? -1.067 0.484 10.663 1.00 95.69 96 THR A CA 1
ATOM 748 C C . THR A 1 96 ? -2.520 0.104 10.345 1.00 95.69 96 THR A C 1
ATOM 750 O O . THR A 1 96 ? -3.419 0.925 10.498 1.00 95.69 96 THR A O 1
ATOM 753 N N . LYS A 1 97 ? -2.764 -1.169 9.992 1.00 96.75 97 LYS A N 1
ATOM 754 C CA . LYS A 1 97 ? -4.084 -1.798 9.811 1.00 96.75 97 LYS A CA 1
ATOM 755 C C . LYS A 1 97 ? -4.863 -1.339 8.578 1.00 96.75 97 LYS A C 1
ATOM 757 O O . LYS A 1 97 ? -6.049 -1.632 8.489 1.00 96.75 97 LYS A O 1
ATOM 762 N N . ASN A 1 98 ? -4.226 -0.685 7.611 1.00 97.38 98 ASN A N 1
ATOM 763 C CA . ASN A 1 98 ? -4.887 -0.372 6.347 1.00 97.38 98 ASN A CA 1
ATOM 764 C C . ASN A 1 98 ? -5.018 -1.622 5.472 1.00 97.38 98 ASN A C 1
ATOM 766 O O . ASN A 1 98 ? -4.121 -2.466 5.442 1.00 97.38 98 ASN A O 1
ATOM 770 N N . HIS A 1 99 ? -6.122 -1.702 4.730 1.00 98.25 99 HIS A N 1
ATOM 771 C CA . HIS A 1 99 ? -6.348 -2.730 3.720 1.00 98.25 99 HIS A CA 1
ATOM 772 C C . HIS A 1 99 ? -5.839 -2.230 2.372 1.00 98.25 99 HIS A C 1
ATOM 774 O O . HIS A 1 99 ? -6.297 -1.202 1.876 1.00 98.25 99 HIS A O 1
ATOM 780 N N . ILE A 1 100 ? -4.908 -2.954 1.763 1.00 98.25 100 ILE A N 1
ATOM 781 C CA . ILE A 1 100 ? -4.291 -2.585 0.491 1.00 98.25 100 ILE A CA 1
ATOM 782 C C . ILE A 1 100 ? -4.948 -3.333 -0.666 1.00 98.25 100 ILE A C 1
ATOM 784 O O . ILE A 1 100 ? -5.067 -4.556 -0.655 1.00 98.25 100 ILE A O 1
ATOM 788 N N . TYR A 1 101 ? -5.300 -2.585 -1.706 1.00 98.31 101 TYR A N 1
ATOM 789 C CA . TYR A 1 101 ? -5.763 -3.087 -2.990 1.00 98.31 101 TYR A CA 1
ATOM 790 C C . TYR A 1 101 ? -4.735 -2.741 -4.061 1.00 98.31 101 TYR A C 1
ATOM 792 O O . TYR A 1 101 ? -4.307 -1.594 -4.192 1.00 98.31 101 TYR A O 1
ATOM 800 N N . THR A 1 102 ? -4.331 -3.722 -4.857 1.00 98.19 102 THR A N 1
ATOM 801 C CA . THR A 1 102 ? -3.481 -3.488 -6.030 1.00 98.19 102 THR A CA 1
ATOM 802 C C . THR A 1 102 ? -3.744 -4.552 -7.091 1.00 98.19 102 THR A C 1
ATOM 804 O O . THR A 1 102 ? -4.517 -5.481 -6.866 1.00 98.19 102 THR A O 1
ATOM 807 N N . SER A 1 103 ? -3.128 -4.427 -8.264 1.00 97.19 103 SER A N 1
ATOM 808 C CA . SER A 1 103 ? -3.190 -5.473 -9.294 1.00 97.19 103 SER A CA 1
ATOM 809 C C . SER A 1 103 ? -1.926 -6.328 -9.326 1.00 97.19 103 SER A C 1
ATOM 811 O O . SER A 1 103 ? -0.890 -5.929 -8.806 1.00 97.19 103 SER A O 1
ATOM 813 N N . GLY A 1 104 ? -1.965 -7.484 -9.988 1.00 95.88 104 GLY A N 1
ATOM 814 C CA . GLY A 1 104 ? -0.803 -8.378 -10.138 1.00 95.88 104 GLY A CA 1
ATOM 815 C C . GLY A 1 104 ? 0.293 -7.909 -11.115 1.00 95.88 104 GLY A C 1
ATOM 816 O O . GLY A 1 104 ? 1.022 -8.740 -11.650 1.00 95.88 104 GLY A O 1
ATOM 817 N N . ALA A 1 105 ? 0.393 -6.612 -11.425 1.00 94.62 105 ALA A N 1
ATOM 818 C CA . ALA A 1 105 ? 1.354 -6.086 -12.401 1.00 94.62 105 ALA A CA 1
ATOM 819 C C . ALA A 1 105 ? 2.800 -6.004 -11.858 1.00 94.62 105 ALA A C 1
ATOM 821 O O . ALA A 1 105 ? 3.037 -5.932 -10.653 1.00 94.62 105 ALA A O 1
ATOM 822 N N . SER A 1 106 ? 3.787 -5.960 -12.759 1.00 95.25 106 SER A N 1
ATOM 823 C CA . SER A 1 106 ? 5.193 -5.710 -12.407 1.00 95.25 106 SER A CA 1
ATOM 824 C C . SER A 1 106 ? 5.444 -4.258 -11.961 1.00 95.25 106 SER A C 1
ATOM 826 O O . SER A 1 106 ? 4.565 -3.400 -12.056 1.00 95.25 106 SER A O 1
ATOM 828 N N . GLY A 1 107 ? 6.659 -3.967 -11.484 1.00 96.19 107 GLY A N 1
ATOM 829 C CA . GLY A 1 107 ? 7.060 -2.619 -11.071 1.00 96.19 107 GLY A CA 1
ATOM 830 C C . GLY A 1 107 ? 6.439 -2.221 -9.734 1.00 96.19 107 GLY A C 1
ATOM 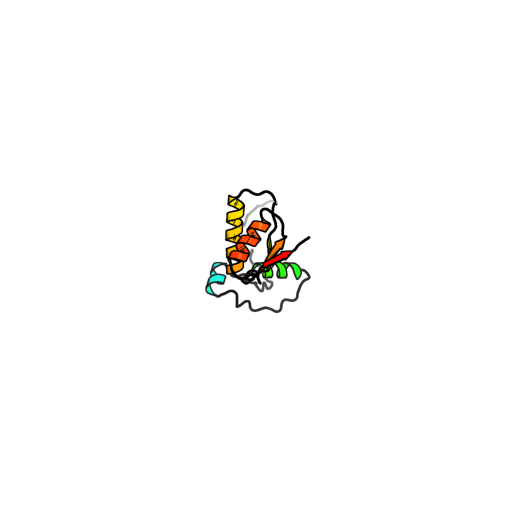831 O O . GLY A 1 107 ? 6.644 -2.913 -8.736 1.00 96.19 107 GLY A O 1
ATOM 832 N N . THR A 1 108 ? 5.687 -1.115 -9.715 1.00 97.56 108 THR A N 1
ATOM 833 C CA . THR A 1 108 ? 5.038 -0.585 -8.504 1.00 97.56 108 THR A CA 1
ATOM 834 C C . THR A 1 108 ? 4.233 -1.651 -7.768 1.00 97.56 108 THR A C 1
ATOM 836 O O . THR A 1 108 ? 4.428 -1.852 -6.574 1.00 97.56 108 THR A O 1
ATOM 839 N N . ASN A 1 109 ? 3.358 -2.368 -8.468 1.00 97.62 109 ASN A N 1
ATOM 840 C CA . ASN A 1 109 ? 2.386 -3.232 -7.808 1.00 97.62 109 ASN A CA 1
ATOM 841 C C . ASN A 1 109 ? 3.051 -4.481 -7.215 1.00 97.62 109 ASN A C 1
ATOM 843 O O . ASN A 1 109 ? 2.748 -4.872 -6.092 1.00 97.62 109 ASN A O 1
ATOM 847 N N . ALA A 1 110 ? 4.044 -5.047 -7.904 1.00 97.38 110 ALA A N 1
ATOM 848 C CA . ALA A 1 110 ? 4.869 -6.116 -7.352 1.00 97.38 110 ALA A CA 1
ATOM 849 C C . ALA A 1 110 ? 5.606 -5.678 -6.072 1.00 97.38 110 ALA A C 1
ATOM 851 O O . ALA A 1 110 ? 5.707 -6.466 -5.135 1.00 97.38 110 ALA A O 1
ATOM 852 N N . ALA A 1 111 ? 6.094 -4.434 -6.003 1.00 98.31 111 ALA A N 1
ATOM 853 C CA . ALA A 1 111 ? 6.713 -3.894 -4.791 1.00 98.31 111 ALA A CA 1
ATOM 854 C C . ALA A 1 111 ? 5.709 -3.735 -3.639 1.00 98.31 111 ALA A C 1
ATOM 856 O O . ALA A 1 111 ? 6.022 -4.075 -2.499 1.00 98.31 111 ALA A O 1
ATOM 857 N N . VAL A 1 112 ? 4.484 -3.299 -3.947 1.00 98.38 112 VAL A N 1
ATOM 858 C CA . VAL A 1 112 ? 3.385 -3.229 -2.973 1.00 98.38 112 VAL A CA 1
ATOM 859 C C . VAL A 1 112 ? 3.071 -4.606 -2.406 1.00 98.38 112 VAL A C 1
ATOM 861 O O . VAL A 1 112 ? 3.009 -4.765 -1.190 1.00 98.38 112 VAL A O 1
ATOM 864 N N . ILE A 1 113 ? 2.933 -5.612 -3.275 1.00 98.19 113 ILE A N 1
ATOM 865 C CA . ILE A 1 113 ? 2.652 -6.996 -2.875 1.00 98.19 113 ILE A CA 1
ATOM 866 C C . ILE A 1 113 ? 3.763 -7.526 -1.963 1.00 98.19 113 ILE A C 1
ATOM 868 O O . ILE A 1 113 ? 3.463 -8.075 -0.904 1.00 98.19 113 ILE A O 1
ATOM 872 N N . ARG A 1 114 ? 5.040 -7.322 -2.321 1.00 97.81 114 ARG A N 1
ATOM 873 C CA . ARG A 1 114 ? 6.172 -7.726 -1.468 1.00 97.81 114 ARG A CA 1
ATOM 874 C C . ARG A 1 114 ? 6.114 -7.064 -0.091 1.00 97.81 114 ARG A C 1
ATOM 876 O O . ARG A 1 114 ? 6.243 -7.752 0.919 1.00 97.81 114 ARG A O 1
ATOM 883 N N . GLY A 1 115 ? 5.876 -5.755 -0.048 1.00 97.94 115 GLY A N 1
ATOM 884 C CA . GLY A 1 115 ? 5.843 -4.987 1.197 1.00 97.94 115 GLY A CA 1
ATOM 885 C C . GLY A 1 115 ? 4.679 -5.381 2.098 1.00 97.94 115 GLY A C 1
ATOM 886 O O . GLY A 1 115 ? 4.855 -5.580 3.297 1.00 97.94 115 GLY A O 1
ATOM 887 N N . ALA A 1 116 ? 3.497 -5.561 1.512 1.00 98.06 116 ALA A N 1
ATOM 888 C CA . ALA A 1 116 ? 2.300 -5.977 2.228 1.00 98.06 116 ALA A CA 1
ATOM 889 C C . ALA A 1 116 ? 2.422 -7.405 2.791 1.00 98.06 116 ALA A C 1
ATOM 891 O O . ALA A 1 116 ? 2.125 -7.624 3.964 1.00 98.06 116 ALA A O 1
ATOM 892 N N . LEU A 1 117 ? 2.919 -8.370 2.006 1.00 97.81 117 LEU A N 1
ATOM 893 C CA . LEU A 1 117 ? 3.102 -9.752 2.474 1.00 97.81 117 LEU A CA 1
ATOM 894 C C . LEU A 1 117 ? 4.172 -9.871 3.566 1.00 97.81 117 LEU A C 1
ATOM 896 O O . LEU A 1 117 ? 4.048 -10.713 4.454 1.00 97.81 117 LEU A O 1
ATOM 900 N N . ARG A 1 118 ? 5.180 -8.991 3.559 1.00 97.62 118 ARG A N 1
ATOM 901 C CA . ARG A 1 118 ? 6.185 -8.903 4.628 1.00 97.62 118 ARG A CA 1
ATOM 902 C C . ARG A 1 118 ? 5.589 -8.538 5.993 1.00 97.62 118 ARG A C 1
ATOM 904 O O . ARG A 1 118 ? 6.224 -8.793 7.009 1.00 97.62 118 ARG A O 1
ATOM 911 N N . ALA A 1 119 ? 4.390 -7.955 6.039 1.00 96.31 119 ALA A N 1
ATOM 912 C CA . ALA A 1 119 ? 3.710 -7.609 7.287 1.00 96.31 119 ALA A CA 1
ATOM 913 C C . ALA A 1 119 ? 2.981 -8.790 7.960 1.00 96.31 119 ALA A C 1
ATOM 915 O O . ALA A 1 119 ? 2.326 -8.570 8.979 1.00 96.31 119 ALA A O 1
ATOM 916 N N . GLU A 1 120 ? 3.066 -10.004 7.397 1.00 95.56 120 GLU A N 1
ATOM 917 C CA . GLU A 1 120 ? 2.474 -11.245 7.935 1.00 95.56 120 GLU A CA 1
ATOM 918 C C . GLU A 1 120 ? 0.955 -11.160 8.205 1.00 95.56 120 GLU A C 1
ATOM 920 O O . GLU A 1 120 ? 0.415 -11.867 9.051 1.00 95.56 120 GLU A O 1
ATOM 925 N N . LYS A 1 121 ? 0.256 -10.291 7.465 1.00 95.88 121 LYS A N 1
ATOM 926 C CA . LYS A 1 121 ? -1.202 -10.080 7.525 1.00 95.88 121 LYS A CA 1
ATOM 927 C C . LYS A 1 121 ? -1.814 -10.144 6.122 1.00 95.88 121 LYS A C 1
ATOM 929 O O . LYS A 1 121 ? -2.229 -9.112 5.583 1.00 95.88 121 LYS A O 1
ATOM 934 N N . PRO A 1 122 ? -1.795 -11.316 5.464 1.00 94.62 122 PRO A N 1
ATOM 935 C CA . PRO A 1 122 ? -2.265 -11.452 4.086 1.00 94.62 122 PRO A CA 1
ATOM 936 C C . PRO A 1 122 ? -3.749 -11.089 3.916 1.00 94.62 122 PRO A C 1
ATOM 938 O O . PRO A 1 122 ? -4.155 -10.716 2.822 1.00 94.62 122 PRO A O 1
ATOM 941 N N . GLU A 1 123 ? -4.549 -11.139 4.983 1.00 97.38 123 GLU A N 1
ATOM 942 C CA . GLU A 1 123 ? -5.959 -10.742 4.993 1.00 97.38 123 GLU A CA 1
ATOM 943 C C . GLU A 1 123 ? -6.187 -9.248 4.712 1.00 97.38 123 GLU A C 1
ATOM 945 O O . GLU A 1 123 ? -7.275 -8.866 4.288 1.00 97.38 123 GLU A O 1
ATOM 950 N N . LEU A 1 124 ? -5.163 -8.412 4.911 1.00 98.12 124 LEU A N 1
ATOM 951 C CA . LEU A 1 124 ? -5.197 -6.973 4.634 1.00 98.12 124 LEU A CA 1
ATOM 952 C C . LEU A 1 124 ? -4.662 -6.621 3.238 1.00 98.12 124 LEU A C 1
ATOM 954 O O . LEU A 1 124 ? -4.438 -5.447 2.944 1.00 98.12 124 LEU A O 1
ATOM 958 N N . LEU A 1 125 ? -4.435 -7.613 2.375 1.00 98.31 125 LEU A N 1
ATOM 959 C CA . LEU A 1 125 ? -4.018 -7.419 0.991 1.00 98.31 125 LEU A CA 1
ATOM 960 C C . LEU A 1 125 ? -5.016 -8.086 0.045 1.00 98.31 125 LEU A C 1
ATOM 962 O O . LEU A 1 125 ? -5.327 -9.268 0.156 1.00 98.31 125 LEU A O 1
ATOM 966 N N . THR A 1 126 ? -5.462 -7.346 -0.963 1.00 98.44 126 THR A N 1
ATOM 967 C CA . THR A 1 126 ? -6.235 -7.891 -2.079 1.00 98.44 126 THR A CA 1
ATOM 968 C C . THR A 1 126 ? -5.538 -7.581 -3.393 1.00 98.44 126 THR A C 1
ATOM 970 O O . THR A 1 126 ? -5.309 -6.421 -3.742 1.00 98.44 126 THR A O 1
ATOM 973 N N . VAL A 1 127 ? -5.210 -8.642 -4.133 1.00 97.94 127 VAL A N 1
ATOM 974 C CA . VAL A 1 127 ? -4.613 -8.554 -5.467 1.00 97.94 127 VAL A CA 1
ATOM 975 C C . VAL A 1 127 ? -5.677 -8.871 -6.505 1.00 97.94 127 VAL A C 1
ATOM 977 O O . VAL A 1 127 ? -6.194 -9.984 -6.557 1.00 97.94 127 VAL A O 1
ATOM 980 N N . ILE A 1 128 ? -5.994 -7.884 -7.336 1.00 96.56 128 ILE A N 1
ATOM 981 C CA . ILE A 1 128 ? -6.964 -8.016 -8.420 1.00 96.56 128 ILE A CA 1
ATOM 982 C C . ILE A 1 128 ? -6.216 -8.464 -9.678 1.00 96.56 128 ILE A C 1
ATOM 984 O O . ILE A 1 128 ? -5.292 -7.788 -10.146 1.00 96.56 128 ILE A O 1
ATOM 988 N N . LEU A 1 129 ? -6.597 -9.622 -10.210 1.00 89.62 129 LEU A N 1
ATOM 989 C CA . LEU A 1 129 ? -6.056 -10.151 -11.459 1.00 89.62 129 LEU A CA 1
ATOM 990 C C . LEU A 1 129 ? -6.963 -9.732 -12.632 1.00 89.62 129 LEU A C 1
ATOM 992 O O . LEU A 1 129 ? -8.183 -9.751 -12.459 1.00 89.62 129 LEU A O 1
ATOM 996 N N . PRO A 1 130 ? -6.391 -9.301 -13.771 1.00 74.88 130 PRO A N 1
ATOM 997 C CA . PRO A 1 130 ? -7.141 -9.021 -14.994 1.00 74.88 130 PRO A CA 1
ATOM 998 C C . PRO A 1 130 ? -7.638 -10.295 -15.689 1.00 74.88 130 PRO A C 1
ATOM 1000 O O . PRO A 1 130 ? -7.025 -11.368 -15.478 1.00 74.88 130 PRO A O 1
#

Radius of gyration: 29.68 Å; chains: 1; bounding box: 46×103×39 Å

Organism: NCBI:txid499986

pLDDT: mean 75.79, std 23.24, range [35.03, 98.5]

Foldseek 3Di:
DDDDDDDDDDDDDDPPDDDDDDDPDPPDDDPVRCVVVPPPDDPDDPDPDDPVPVVVVVVVVVVDDAAEADEDDDDQDDDPVVLQVLLCVLLVNVLRVHQYEYEPGHDNRVSNVNSVVVNVCCVSYDYDYD

Sequence (130 aa):
MRRHQDKPSRRMENVVSMFGSDEVGIQIPTQAQSVVEGSGEVLASEFKPAPDVDYLQELLAIQQQGPRAIGFFGTRNMGFMHQELIEILSYAMVITKNHIYTSGASGTNAAVIRGALRAEKPELLTVILP